Protein AF-A0A7Y0EML6-F1 (afdb_monomer)

Sequence (116 aa):
MATMQMNVRLDAELKQRGDKVLSEKGISPSAAVRSLWEYLDRNRDLPEFMTRSETNRAERKRLIACAAGRATRELLDANIIDNASFGVDYLSNETLQNLMYDERADEYIRHQGAEE

pLDDT: mean 75.67, std 15.33, range [44.53, 97.5]

InterPro domains:
  IPR007337 RelB antitoxin/Antitoxin DinJ [PF04221] (6-59)
  IPR013321 Arc-type ribbon-helix-helix [G3DSA:1.10.1220.10] (1-48)

Mean predicted aligned error: 13.92 Å

Structure (mmCIF, N/CA/C/O backbone):
data_AF-A0A7Y0EML6-F1
#
_entry.id   AF-A0A7Y0EML6-F1
#
loop_
_atom_site.group_PDB
_atom_site.id
_atom_site.type_symbol
_atom_site.label_atom_id
_atom_site.label_alt_id
_atom_site.label_comp_id
_atom_site.label_asym_id
_atom_site.label_entity_id
_atom_site.label_seq_id
_atom_site.pdbx_PDB_ins_code
_atom_site.Cartn_x
_atom_site.Cartn_y
_atom_site.Cartn_z
_atom_site.occupancy
_atom_site.B_iso_or_equiv
_atom_site.auth_seq_id
_atom_site.auth_comp_id
_atom_site.auth_asym_id
_atom_site.auth_atom_id
_atom_site.pdbx_PDB_model_num
ATOM 1 N N . MET A 1 1 ? 6.462 -11.786 24.095 1.00 56.03 1 MET A N 1
ATOM 2 C CA . MET A 1 1 ? 6.636 -11.578 22.640 1.00 56.03 1 MET A CA 1
ATOM 3 C C . MET A 1 1 ? 7.052 -10.138 22.405 1.00 56.03 1 MET A C 1
ATOM 5 O O . MET A 1 1 ? 6.531 -9.270 23.095 1.00 56.03 1 MET A O 1
ATOM 9 N N . ALA A 1 2 ? 7.997 -9.889 21.498 1.00 84.94 2 ALA A N 1
ATOM 10 C CA . ALA A 1 2 ? 8.414 -8.532 21.153 1.00 84.94 2 ALA A CA 1
ATOM 11 C C . ALA A 1 2 ? 7.359 -7.869 20.254 1.00 84.94 2 ALA A C 1
ATOM 13 O O . ALA A 1 2 ? 6.889 -8.480 19.297 1.00 84.94 2 ALA A O 1
ATOM 14 N N . THR A 1 3 ? 6.979 -6.633 20.561 1.00 84.50 3 THR A N 1
ATOM 15 C CA . THR A 1 3 ? 6.090 -5.825 19.719 1.00 84.50 3 THR A CA 1
ATOM 16 C C . THR A 1 3 ? 6.926 -4.977 18.768 1.00 84.50 3 THR A C 1
ATOM 18 O O . THR A 1 3 ? 7.803 -4.244 19.221 1.00 84.50 3 THR A O 1
ATOM 21 N N . MET A 1 4 ? 6.644 -5.046 17.466 1.00 91.31 4 MET A N 1
ATOM 22 C CA . MET A 1 4 ? 7.258 -4.187 16.448 1.00 91.31 4 MET A CA 1
ATOM 23 C C . MET A 1 4 ? 6.218 -3.246 15.836 1.00 91.31 4 MET A C 1
ATOM 25 O O . MET A 1 4 ? 5.044 -3.598 15.711 1.00 91.31 4 MET A O 1
ATOM 29 N N . GLN A 1 5 ? 6.660 -2.050 15.449 1.00 90.19 5 GLN A N 1
ATOM 30 C CA . GLN A 1 5 ? 5.845 -1.065 14.742 1.00 90.19 5 GLN A CA 1
ATOM 31 C C . GLN A 1 5 ? 6.151 -1.113 13.243 1.00 90.19 5 GLN A C 1
ATOM 33 O O . GLN A 1 5 ? 7.311 -1.183 12.846 1.00 90.19 5 GLN A O 1
ATOM 38 N N . MET A 1 6 ? 5.109 -1.023 12.415 1.00 89.06 6 MET A N 1
ATOM 39 C CA . MET A 1 6 ? 5.231 -0.906 10.964 1.00 89.06 6 MET A CA 1
ATOM 40 C C . MET A 1 6 ? 4.685 0.448 10.516 1.00 89.06 6 MET A C 1
ATOM 42 O O . MET A 1 6 ? 3.517 0.754 10.744 1.00 89.06 6 MET A O 1
ATOM 46 N N . ASN A 1 7 ? 5.539 1.250 9.882 1.00 91.12 7 ASN A N 1
ATOM 47 C CA . ASN A 1 7 ? 5.188 2.565 9.357 1.00 91.12 7 ASN A CA 1
ATOM 48 C C . ASN A 1 7 ? 5.214 2.522 7.830 1.00 91.12 7 ASN A C 1
ATOM 50 O O . ASN A 1 7 ? 6.202 2.088 7.243 1.00 91.12 7 ASN A O 1
ATOM 54 N N . VAL A 1 8 ? 4.144 2.995 7.191 1.00 86.75 8 VAL A N 1
ATOM 55 C CA . VAL A 1 8 ? 4.010 3.035 5.729 1.00 86.75 8 VAL A CA 1
ATOM 56 C C . VAL A 1 8 ? 3.552 4.428 5.319 1.00 86.75 8 VAL A C 1
ATOM 58 O O . VAL A 1 8 ? 2.675 5.009 5.957 1.00 86.75 8 VAL A O 1
ATOM 61 N N . ARG A 1 9 ? 4.151 4.973 4.256 1.00 90.56 9 ARG A N 1
ATOM 62 C CA . ARG A 1 9 ? 3.691 6.219 3.633 1.00 90.56 9 ARG A CA 1
ATOM 63 C C . ARG A 1 9 ? 2.568 5.889 2.654 1.00 90.56 9 ARG A C 1
ATOM 65 O O . ARG A 1 9 ? 2.753 5.045 1.784 1.00 90.56 9 ARG A O 1
ATOM 72 N N . LEU A 1 10 ? 1.429 6.552 2.807 1.00 84.69 10 LEU A N 1
ATOM 73 C CA . LEU A 1 10 ? 0.256 6.391 1.955 1.00 84.69 10 LEU A CA 1
ATOM 74 C C . LEU A 1 10 ? -0.231 7.774 1.527 1.00 84.69 10 LEU A C 1
ATOM 76 O O . LEU A 1 10 ? -0.090 8.732 2.288 1.00 84.69 10 LEU A O 1
ATOM 80 N N . ASP A 1 11 ? -0.814 7.859 0.334 1.00 93.44 11 ASP A N 1
ATOM 81 C CA . ASP A 1 11 ? -1.561 9.044 -0.073 1.00 93.44 11 ASP A CA 1
ATOM 82 C C . ASP A 1 11 ? -2.681 9.360 0.939 1.00 93.44 11 ASP A C 1
ATOM 84 O O . ASP A 1 11 ? -3.337 8.457 1.474 1.00 93.44 11 ASP A O 1
ATOM 88 N N . ALA A 1 12 ? -2.873 10.649 1.225 1.00 88.06 12 ALA A N 1
ATOM 89 C CA . ALA A 1 12 ? -3.776 11.102 2.277 1.00 88.06 12 ALA A CA 1
ATOM 90 C C . ALA A 1 12 ? -5.245 10.829 1.925 1.00 88.06 12 ALA A C 1
ATOM 92 O O . ALA A 1 12 ? -6.010 10.374 2.780 1.00 88.06 12 ALA A O 1
ATOM 93 N N . GLU A 1 13 ? -5.637 11.041 0.667 1.00 89.31 13 GLU A N 1
ATOM 94 C CA . GLU A 1 13 ? -7.005 10.766 0.233 1.00 89.31 13 GLU A CA 1
ATOM 95 C C . GLU A 1 13 ? -7.272 9.261 0.173 1.00 89.31 13 GLU A C 1
ATOM 97 O O . GLU A 1 13 ? -8.340 8.792 0.571 1.00 89.31 13 GLU A O 1
ATOM 102 N N . LEU A 1 14 ? -6.288 8.475 -0.272 1.00 89.56 14 LEU A N 1
ATOM 103 C CA . LEU A 1 14 ? -6.361 7.018 -0.252 1.00 89.56 14 LEU A CA 1
ATOM 104 C C . LEU A 1 14 ? -6.547 6.488 1.175 1.00 89.56 14 LEU A C 1
ATOM 106 O O . LEU A 1 14 ? -7.399 5.623 1.394 1.00 89.56 14 LEU A O 1
ATOM 110 N N . LYS A 1 15 ? -5.810 7.038 2.152 1.00 91.31 15 LYS A N 1
ATOM 111 C CA . LYS A 1 15 ? -5.982 6.707 3.574 1.00 91.31 15 LYS A CA 1
ATOM 112 C C . LYS A 1 15 ? -7.397 7.018 4.045 1.00 91.31 15 LYS A C 1
ATOM 114 O O . LYS A 1 15 ? -8.032 6.162 4.653 1.00 91.31 15 LYS A O 1
ATOM 119 N N . GLN A 1 16 ? -7.896 8.211 3.735 1.00 93.88 16 GLN A N 1
ATOM 120 C CA . GLN A 1 16 ? -9.219 8.655 4.164 1.00 93.88 16 GLN A CA 1
ATOM 121 C C . GLN A 1 16 ? -10.337 7.779 3.582 1.00 93.88 16 GLN A C 1
ATOM 123 O O . GLN A 1 16 ? -11.233 7.349 4.311 1.00 93.88 16 GLN A O 1
ATOM 128 N N . ARG A 1 17 ? -10.276 7.473 2.279 1.00 94.44 17 ARG A N 1
ATOM 129 C CA . ARG A 1 17 ? -11.249 6.587 1.622 1.00 94.44 17 ARG A CA 1
ATOM 130 C C . ARG A 1 17 ? -11.211 5.181 2.219 1.00 94.44 17 ARG A C 1
ATOM 132 O O . ARG A 1 17 ? -12.265 4.622 2.511 1.00 94.44 17 ARG A O 1
ATOM 139 N N . GLY A 1 18 ? -10.015 4.633 2.441 1.00 93.56 18 GLY A N 1
ATOM 140 C CA . GLY A 1 18 ? -9.841 3.324 3.072 1.00 93.56 18 GLY A CA 1
ATOM 141 C C . GLY A 1 18 ? -10.388 3.277 4.501 1.00 93.56 18 GLY A C 1
ATOM 142 O O . GLY A 1 18 ? -11.124 2.356 4.847 1.00 93.56 18 GLY A O 1
ATOM 143 N N . ASP A 1 19 ? -10.100 4.297 5.310 1.00 96.00 19 ASP A N 1
ATOM 144 C CA . ASP A 1 19 ? -10.583 4.394 6.692 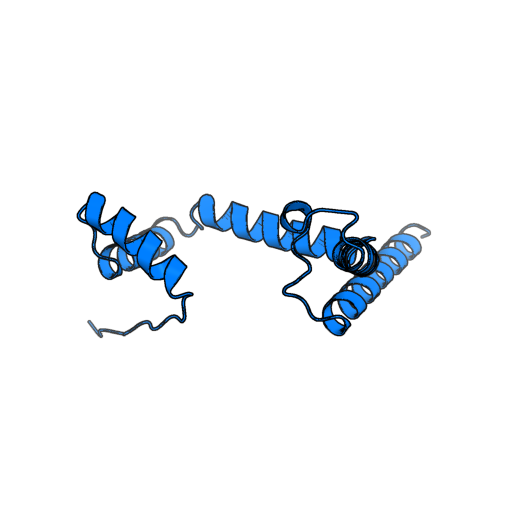1.00 96.00 19 ASP A CA 1
ATOM 145 C C . ASP A 1 19 ? -12.102 4.440 6.778 1.00 96.00 19 ASP A C 1
ATOM 147 O O . ASP A 1 19 ? -12.681 3.802 7.655 1.00 96.00 19 ASP A O 1
ATOM 151 N N . LYS A 1 20 ? -12.753 5.155 5.854 1.00 97.12 20 LYS A N 1
ATOM 152 C CA . LYS A 1 20 ? -14.213 5.199 5.788 1.00 97.12 20 LYS A CA 1
ATOM 153 C C . LYS A 1 20 ? -14.795 3.797 5.597 1.00 97.12 20 LYS A C 1
ATOM 155 O O . LYS A 1 20 ? -15.653 3.387 6.373 1.00 97.12 20 LYS A O 1
ATOM 160 N N .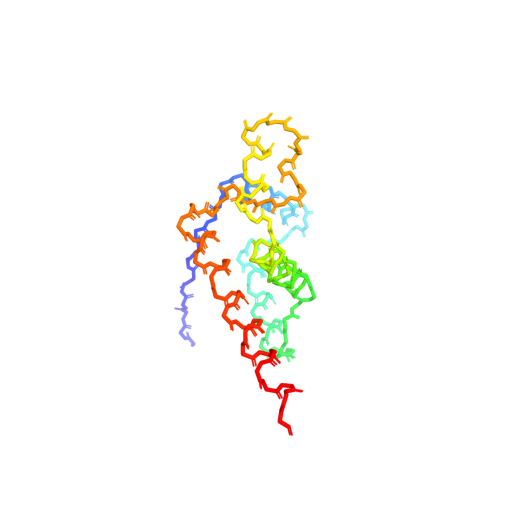 VAL A 1 21 ? -14.277 3.041 4.627 1.00 97.50 21 VAL A N 1
ATOM 161 C CA . VAL A 1 21 ? -14.725 1.665 4.349 1.00 97.50 21 VAL A CA 1
ATOM 162 C C . VAL A 1 21 ? -14.489 0.754 5.553 1.00 97.50 21 VAL A C 1
ATOM 164 O O . VAL A 1 21 ? -15.370 -0.009 5.943 1.00 97.50 21 VAL A O 1
ATOM 167 N N . LEU A 1 22 ? -13.308 0.836 6.167 1.00 96.50 22 LEU A N 1
ATOM 168 C CA . LEU A 1 22 ? -12.973 0.032 7.340 1.00 96.50 22 LEU A CA 1
ATOM 169 C C . LEU A 1 22 ? -13.880 0.360 8.533 1.00 96.50 22 LEU A C 1
ATOM 171 O O . LEU A 1 22 ? -14.396 -0.552 9.182 1.00 96.50 22 LEU A O 1
ATOM 175 N N . SER A 1 23 ? -14.145 1.647 8.767 1.00 95.62 23 SER A N 1
ATOM 176 C CA . SER A 1 23 ? -15.039 2.106 9.829 1.00 95.62 23 SER A CA 1
ATOM 177 C C . SER A 1 23 ? -16.480 1.652 9.609 1.00 95.62 23 SER A C 1
ATOM 179 O O . SER A 1 23 ? -17.124 1.228 10.564 1.00 95.62 23 SER A O 1
ATOM 181 N N . GLU A 1 24 ? -16.986 1.690 8.373 1.00 96.19 24 GLU A N 1
ATOM 182 C CA . GLU A 1 24 ? -18.319 1.173 8.023 1.00 96.19 24 GLU A CA 1
ATOM 183 C C . GLU A 1 24 ? -18.452 -0.333 8.306 1.00 96.19 24 GLU A C 1
ATOM 185 O O . GLU A 1 24 ? -19.548 -0.828 8.566 1.00 96.19 24 GLU A O 1
ATOM 190 N N . LYS A 1 25 ? -17.335 -1.070 8.283 1.00 96.19 25 LYS A N 1
ATOM 191 C CA . LYS A 1 25 ? -17.269 -2.498 8.622 1.00 96.19 25 LYS A CA 1
ATOM 192 C C . LYS A 1 25 ? -16.872 -2.767 10.078 1.00 96.19 25 LYS A C 1
ATOM 194 O O . LYS A 1 25 ? -16.773 -3.929 10.460 1.00 96.19 25 LYS A O 1
ATOM 199 N N . GLY A 1 26 ? -16.650 -1.728 10.888 1.00 96.12 26 GLY A N 1
ATOM 200 C CA . GLY A 1 26 ? -16.242 -1.856 12.290 1.00 96.12 26 GLY A CA 1
ATOM 201 C C . GLY A 1 26 ? -14.821 -2.397 12.490 1.00 96.12 26 GLY A C 1
ATOM 202 O O . GLY A 1 26 ? -14.499 -2.898 13.565 1.00 96.12 26 GLY A O 1
ATOM 203 N N . ILE A 1 27 ? -13.964 -2.320 11.470 1.00 96.75 27 ILE A N 1
ATOM 204 C CA . ILE A 1 27 ? -12.590 -2.829 11.504 1.00 96.75 27 ILE A CA 1
ATOM 205 C C . ILE A 1 27 ? -11.632 -1.643 11.632 1.00 96.75 27 ILE A C 1
ATOM 207 O O . ILE A 1 27 ? -11.751 -0.656 10.915 1.00 96.75 27 ILE A O 1
ATOM 211 N N . SER A 1 28 ? -10.649 -1.725 12.533 1.00 95.12 28 SER A N 1
ATOM 212 C CA . SER A 1 28 ? -9.594 -0.702 12.598 1.00 95.12 28 SER A CA 1
ATOM 213 C C . SER A 1 28 ? -8.521 -0.937 11.522 1.00 95.12 28 SER A C 1
ATOM 215 O O . SER A 1 28 ? -8.235 -2.094 11.198 1.00 95.12 28 SER A O 1
ATOM 217 N N . PRO A 1 29 ? -7.837 0.110 11.026 1.00 93.25 29 PRO A N 1
ATOM 218 C CA . PRO A 1 29 ? -6.730 -0.045 10.075 1.00 93.25 29 PRO A CA 1
ATOM 219 C C . PRO A 1 29 ? -5.646 -1.012 10.560 1.00 93.25 29 PRO A C 1
ATOM 221 O O . PRO A 1 29 ? -5.208 -1.888 9.819 1.00 93.25 29 PRO A O 1
ATOM 224 N N . SER A 1 30 ? -5.267 -0.922 11.836 1.00 93.25 30 SER A N 1
ATOM 225 C CA . SER A 1 30 ? -4.273 -1.819 12.428 1.00 93.25 30 SER A CA 1
ATOM 226 C C . SER A 1 30 ? -4.757 -3.268 12.503 1.00 93.25 30 SER A C 1
ATOM 228 O O . SER A 1 30 ? -3.945 -4.179 12.378 1.00 93.25 30 SER A O 1
ATOM 230 N N . ALA A 1 31 ? -6.055 -3.508 12.717 1.00 94.31 31 ALA A N 1
ATOM 231 C CA . ALA A 1 31 ? -6.615 -4.858 12.677 1.00 94.31 31 ALA A CA 1
ATOM 232 C C . ALA A 1 31 ? -6.592 -5.422 11.252 1.00 94.31 31 ALA A C 1
ATOM 234 O O . ALA A 1 31 ? -6.117 -6.534 11.065 1.00 94.31 31 ALA A O 1
ATOM 235 N N . ALA A 1 32 ? -6.993 -4.630 10.253 1.00 94.56 32 ALA A N 1
ATOM 236 C CA . ALA A 1 32 ? -6.946 -5.042 8.851 1.00 94.56 32 ALA A CA 1
ATOM 237 C C . ALA A 1 32 ? -5.525 -5.438 8.410 1.00 94.56 32 ALA A C 1
ATOM 239 O O . ALA A 1 32 ? -5.328 -6.495 7.814 1.00 94.56 32 ALA A O 1
ATOM 240 N N . VAL A 1 33 ? -4.520 -4.629 8.765 1.00 93.69 33 VAL A N 1
ATOM 241 C CA . VAL A 1 33 ? -3.109 -4.920 8.466 1.00 93.69 33 VAL A CA 1
ATOM 242 C C . VAL A 1 33 ? -2.620 -6.183 9.184 1.00 93.69 33 VAL A C 1
ATOM 244 O O . VAL A 1 33 ? -1.917 -6.991 8.583 1.00 93.69 33 VAL A O 1
ATOM 247 N N . ARG A 1 34 ? -3.004 -6.400 10.450 1.00 94.19 34 ARG A N 1
ATOM 248 C CA . ARG A 1 34 ? -2.651 -7.638 11.168 1.00 94.19 34 ARG A CA 1
ATOM 249 C C . ARG A 1 34 ? -3.290 -8.867 10.531 1.00 94.19 34 ARG A C 1
ATOM 251 O O . ARG A 1 34 ? -2.583 -9.838 10.293 1.00 94.19 34 ARG A O 1
ATOM 258 N N . SER A 1 35 ? -4.577 -8.805 10.190 1.00 94.88 35 SER A N 1
ATOM 259 C CA . SER A 1 35 ? -5.278 -9.904 9.517 1.00 94.88 35 SER A CA 1
ATOM 260 C C . SER A 1 35 ? -4.650 -10.247 8.169 1.00 94.88 35 SER A C 1
ATOM 262 O O . SER A 1 35 ? -4.591 -11.415 7.795 1.00 94.88 35 SER A O 1
ATOM 264 N N . LEU A 1 36 ? -4.129 -9.248 7.454 1.00 93.94 36 LEU A N 1
ATOM 265 C CA . LEU A 1 36 ? -3.369 -9.482 6.234 1.00 93.94 36 LEU A CA 1
ATOM 266 C C . LEU A 1 36 ? -2.072 -10.258 6.517 1.00 93.94 36 LEU A C 1
ATOM 268 O O . LEU A 1 36 ? -1.779 -11.213 5.809 1.00 93.94 36 L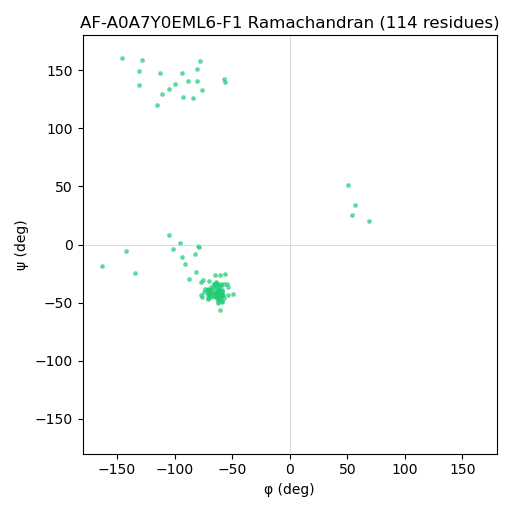EU A O 1
ATOM 272 N N . TRP A 1 37 ? -1.303 -9.906 7.552 1.00 94.31 37 TRP A N 1
ATOM 273 C CA . TRP A 1 37 ? -0.063 -10.634 7.876 1.00 94.31 37 TRP A CA 1
ATOM 274 C C . TRP A 1 37 ? -0.345 -12.048 8.391 1.00 94.31 37 TRP A C 1
ATOM 276 O O . TRP A 1 37 ? 0.370 -12.981 8.035 1.00 94.31 37 TRP A O 1
ATOM 286 N N . GLU A 1 38 ? -1.420 -12.230 9.158 1.00 95.06 38 GLU A N 1
ATOM 287 C CA . GLU A 1 38 ? -1.906 -13.552 9.565 1.00 95.06 38 GLU A CA 1
ATOM 288 C C . GLU A 1 38 ? -2.319 -14.403 8.359 1.00 95.06 38 GLU A C 1
ATOM 290 O O . GLU A 1 38 ? -2.043 -15.603 8.325 1.00 95.06 38 GLU A O 1
ATOM 295 N N . TYR A 1 39 ? -2.952 -13.792 7.352 1.00 95.62 39 TYR A N 1
ATOM 296 C CA . TYR A 1 39 ? -3.280 -14.470 6.102 1.00 95.62 39 TYR A CA 1
ATOM 297 C C . TYR A 1 39 ? -2.014 -14.935 5.379 1.00 95.62 39 TYR A C 1
ATOM 299 O O . TYR A 1 39 ? -1.945 -16.098 4.983 1.00 95.62 39 TYR A O 1
ATOM 307 N N . LEU A 1 40 ? -1.014 -14.060 5.230 1.00 95.12 40 LEU A N 1
ATOM 308 C CA . LEU A 1 40 ? 0.239 -14.394 4.547 1.00 95.12 40 LEU A CA 1
ATOM 309 C C . LEU A 1 40 ? 0.994 -15.522 5.260 1.00 95.12 40 LEU A C 1
ATOM 311 O O . LEU A 1 40 ? 1.465 -16.454 4.612 1.00 95.12 40 LEU A O 1
ATOM 315 N N . ASP A 1 41 ? 1.087 -15.473 6.591 1.00 95.06 41 ASP A N 1
ATOM 316 C CA . ASP A 1 41 ? 1.776 -16.513 7.360 1.00 95.06 41 ASP A CA 1
ATOM 317 C C . ASP A 1 41 ? 1.055 -17.866 7.275 1.00 95.06 41 ASP A C 1
ATOM 319 O O . ASP A 1 41 ? 1.696 -18.903 7.083 1.00 95.06 41 ASP A O 1
ATOM 323 N N . ARG A 1 42 ? -0.283 -17.856 7.353 1.00 96.06 42 ARG A N 1
ATOM 324 C CA . ARG A 1 42 ? -1.097 -19.076 7.308 1.00 96.06 42 ARG A CA 1
ATOM 325 C C . ARG A 1 42 ? -1.118 -19.720 5.926 1.00 96.06 42 ARG A C 1
ATOM 327 O O . ARG A 1 42 ? -0.985 -20.935 5.831 1.00 96.06 42 ARG A O 1
ATOM 334 N N . ASN A 1 43 ? -1.341 -18.929 4.879 1.00 94.12 43 ASN A N 1
ATOM 335 C CA . ASN A 1 43 ? -1.573 -19.447 3.529 1.00 94.12 43 ASN A CA 1
ATOM 336 C C . ASN A 1 43 ? -0.283 -19.576 2.715 1.00 94.12 43 ASN A C 1
ATOM 338 O O . ASN A 1 43 ? -0.285 -20.282 1.714 1.00 94.12 43 ASN A O 1
ATOM 342 N N . ARG A 1 44 ? 0.811 -18.922 3.140 1.00 92.69 44 ARG A N 1
ATOM 343 C CA . ARG A 1 44 ? 2.090 -18.862 2.406 1.00 92.69 44 ARG A CA 1
ATOM 344 C C . ARG A 1 44 ? 1.935 -18.362 0.964 1.00 92.69 44 ARG A C 1
ATOM 346 O O . ARG A 1 44 ? 2.771 -18.665 0.120 1.00 92.69 44 ARG A O 1
ATOM 353 N N . ASP A 1 45 ? 0.891 -17.579 0.712 1.00 90.19 45 ASP A N 1
ATOM 354 C CA . ASP A 1 45 ? 0.543 -17.052 -0.602 1.00 90.19 45 ASP A CA 1
ATOM 355 C C . ASP A 1 45 ? -0.070 -15.651 -0.477 1.00 90.19 45 ASP A C 1
ATOM 357 O O . ASP A 1 45 ? -0.526 -15.243 0.599 1.00 90.19 45 ASP A O 1
ATOM 361 N N . LEU A 1 46 ? -0.058 -14.906 -1.578 1.00 88.44 46 LEU A N 1
ATOM 362 C CA . LEU A 1 46 ? -0.622 -13.569 -1.666 1.00 88.44 46 LEU A CA 1
ATOM 363 C C . LEU A 1 46 ? -2.144 -13.635 -1.865 1.00 88.44 46 LEU A C 1
ATOM 365 O O . LEU A 1 46 ? -2.633 -14.436 -2.660 1.00 88.44 46 LEU A O 1
ATOM 369 N N . PRO A 1 47 ? -2.918 -12.748 -1.216 1.00 89.88 47 PRO A N 1
ATOM 370 C CA . PRO A 1 47 ? -4.316 -12.567 -1.569 1.00 89.88 47 PRO A CA 1
ATOM 371 C C . PRO A 1 47 ? -4.467 -12.198 -3.049 1.00 89.88 47 PRO A C 1
ATOM 373 O O . PRO A 1 47 ? -3.717 -11.371 -3.568 1.00 89.88 47 PRO A O 1
ATOM 376 N N . GLU A 1 48 ? -5.506 -12.715 -3.700 1.00 82.50 48 GLU A N 1
ATOM 377 C CA . GLU A 1 48 ? -5.740 -12.541 -5.143 1.00 82.50 48 GLU A CA 1
ATOM 378 C C . GLU A 1 48 ? -5.732 -11.068 -5.601 1.00 82.50 48 GLU A C 1
ATOM 380 O O . GLU A 1 48 ? -5.207 -10.730 -6.667 1.00 82.50 48 GLU A O 1
ATOM 385 N N . PHE A 1 49 ? -6.258 -10.157 -4.772 1.00 80.50 49 PHE A N 1
ATOM 386 C CA . PHE A 1 49 ? -6.279 -8.724 -5.081 1.00 80.50 49 PHE A CA 1
ATOM 387 C C . PHE A 1 49 ? -4.873 -8.103 -5.171 1.00 80.50 49 PHE A C 1
ATOM 389 O O . PHE A 1 49 ? -4.694 -7.112 -5.879 1.00 80.50 49 PHE A O 1
ATOM 396 N N . MET A 1 50 ? -3.876 -8.678 -4.487 1.00 80.50 50 MET A N 1
ATOM 397 C CA . MET A 1 50 ? -2.478 -8.253 -4.586 1.00 80.50 50 MET A CA 1
ATOM 398 C C . MET A 1 50 ? -1.842 -8.776 -5.870 1.00 80.50 50 MET A C 1
ATOM 400 O O . MET A 1 50 ? -1.201 -8.008 -6.588 1.00 80.50 50 MET A O 1
ATOM 404 N N . THR A 1 51 ? -2.099 -10.037 -6.218 1.00 72.12 51 THR A N 1
ATOM 405 C CA . THR A 1 51 ? -1.576 -10.672 -7.434 1.00 72.12 51 THR A CA 1
ATOM 406 C C . THR A 1 51 ? -2.037 -9.931 -8.683 1.00 72.12 51 THR A C 1
ATOM 408 O O . THR A 1 51 ? -1.225 -9.592 -9.537 1.00 72.12 51 THR A O 1
ATOM 411 N N . ARG A 1 52 ? -3.321 -9.555 -8.759 1.00 59.53 52 ARG A N 1
ATOM 412 C CA . ARG A 1 52 ? -3.859 -8.813 -9.909 1.00 59.53 52 ARG A CA 1
ATOM 413 C C . ARG A 1 52 ? -3.234 -7.426 -10.062 1.00 59.53 52 ARG A C 1
ATOM 415 O O . ARG A 1 52 ? -3.078 -6.958 -11.185 1.00 59.53 52 ARG A O 1
ATOM 422 N N . SER A 1 53 ? -2.865 -6.774 -8.959 1.00 60.12 53 SER A N 1
ATOM 423 C CA . SER A 1 53 ? -2.206 -5.464 -8.992 1.00 60.12 53 SER A CA 1
ATOM 424 C C . SER A 1 53 ? -0.762 -5.553 -9.489 1.00 60.12 53 SER A C 1
ATOM 426 O O . SER A 1 53 ? -0.352 -4.727 -10.301 1.00 60.12 53 SER A O 1
ATOM 428 N N . GLU A 1 54 ? -0.027 -6.591 -9.086 1.00 57.25 54 GLU A N 1
ATOM 429 C CA . GLU A 1 54 ? 1.350 -6.828 -9.521 1.00 57.25 54 GLU A CA 1
ATOM 430 C C . GLU A 1 54 ? 1.403 -7.341 -10.960 1.00 57.25 54 GLU A C 1
ATOM 432 O O . GLU A 1 54 ? 2.210 -6.843 -11.738 1.00 57.25 54 GLU A O 1
ATOM 437 N N . THR A 1 55 ? 0.501 -8.242 -11.365 1.00 55.09 55 THR A N 1
ATOM 438 C CA . THR A 1 55 ? 0.375 -8.667 -12.767 1.00 55.09 55 THR A CA 1
ATOM 439 C C . THR A 1 55 ? 0.009 -7.485 -13.652 1.00 55.09 55 THR A C 1
ATOM 441 O O . THR A 1 55 ? 0.691 -7.251 -14.636 1.00 55.09 55 THR A O 1
ATOM 444 N N . ASN A 1 56 ? -0.979 -6.668 -13.274 1.00 59.72 56 ASN A N 1
ATOM 445 C CA . ASN A 1 56 ? -1.353 -5.489 -14.054 1.00 59.72 56 ASN A CA 1
ATOM 446 C C . ASN A 1 56 ? -0.225 -4.443 -14.064 1.00 59.72 56 ASN A C 1
ATOM 448 O O . ASN A 1 56 ? 0.008 -3.805 -15.078 1.00 59.72 56 ASN A O 1
ATOM 452 N N . ARG A 1 57 ? 0.551 -4.299 -12.982 1.00 57.09 57 ARG A N 1
ATOM 453 C CA . ARG A 1 57 ? 1.727 -3.416 -12.951 1.00 57.09 57 ARG A CA 1
ATOM 454 C C . ARG A 1 57 ? 2.878 -3.939 -13.807 1.00 57.09 57 ARG A C 1
ATOM 456 O O . ARG A 1 57 ? 3.514 -3.145 -14.490 1.00 57.09 57 ARG A O 1
ATOM 463 N N . ALA A 1 58 ? 3.171 -5.233 -13.762 1.00 60.47 58 ALA A N 1
ATOM 464 C CA . ALA A 1 58 ? 4.214 -5.873 -14.557 1.00 60.47 58 ALA A CA 1
ATOM 465 C C . ALA A 1 58 ? 3.835 -5.916 -16.043 1.00 60.47 58 ALA A C 1
ATOM 467 O O . ALA A 1 58 ? 4.671 -5.638 -16.894 1.00 60.47 58 ALA A O 1
ATOM 468 N N . GLU A 1 59 ? 2.568 -6.178 -16.349 1.00 58.12 59 GLU A N 1
ATOM 469 C CA . GLU A 1 59 ? 1.998 -6.149 -17.693 1.00 58.12 59 GLU A CA 1
ATOM 470 C C . GLU A 1 59 ? 1.917 -4.719 -18.232 1.00 58.12 59 GLU A C 1
ATOM 472 O O . GLU A 1 59 ? 2.332 -4.488 -19.359 1.00 58.12 59 GLU A O 1
ATOM 477 N N . ARG A 1 60 ? 1.530 -3.724 -17.419 1.00 58.00 60 ARG A N 1
ATOM 478 C CA . ARG A 1 60 ? 1.655 -2.298 -17.779 1.00 58.00 60 ARG A CA 1
ATOM 479 C C . ARG A 1 60 ? 3.104 -1.912 -18.031 1.00 58.00 60 ARG A C 1
ATOM 481 O O . ARG A 1 60 ? 3.386 -1.282 -19.038 1.00 58.00 60 ARG A O 1
ATOM 488 N N . LYS A 1 61 ? 4.035 -2.301 -17.152 1.00 59.03 61 LYS A N 1
ATOM 489 C CA . LYS A 1 61 ? 5.473 -2.061 -17.352 1.00 59.03 61 LYS A CA 1
ATOM 490 C C . LYS A 1 61 ? 5.974 -2.705 -18.643 1.00 59.03 61 LYS A C 1
ATOM 492 O O . LYS A 1 61 ? 6.723 -2.049 -19.354 1.00 59.03 61 LYS A O 1
ATOM 497 N N . ARG A 1 62 ? 5.524 -3.924 -18.964 1.00 58.91 62 ARG A N 1
ATOM 498 C CA . ARG A 1 62 ? 5.774 -4.569 -20.259 1.00 58.91 62 ARG A CA 1
ATOM 499 C C . ARG A 1 62 ? 5.191 -3.752 -21.400 1.00 58.91 62 ARG A C 1
ATOM 501 O O . ARG A 1 62 ? 5.951 -3.314 -22.232 1.00 58.91 62 ARG A O 1
ATOM 508 N N . LEU A 1 63 ? 3.898 -3.431 -21.412 1.00 59.72 63 LEU A N 1
ATOM 509 C CA . LEU A 1 63 ? 3.273 -2.634 -22.482 1.00 59.72 63 LEU A CA 1
ATOM 510 C C . LEU A 1 63 ? 3.981 -1.287 -22.727 1.00 59.72 63 LEU A C 1
ATOM 512 O O . LEU A 1 63 ? 4.070 -0.814 -23.860 1.00 59.72 63 LEU A O 1
ATOM 516 N N . ILE A 1 64 ? 4.508 -0.681 -21.665 1.00 60.22 64 ILE A N 1
ATOM 517 C CA . ILE A 1 64 ? 5.311 0.541 -21.714 1.00 60.22 64 ILE A CA 1
ATOM 518 C C . ILE A 1 64 ? 6.697 0.281 -22.332 1.00 60.22 64 ILE A C 1
ATOM 520 O O . IL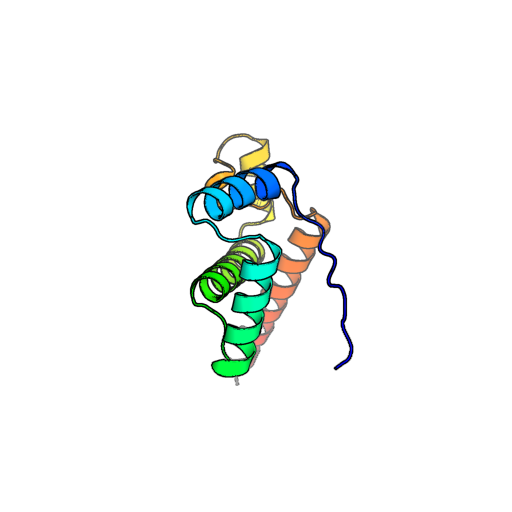E A 1 64 ? 7.153 1.095 -23.138 1.00 60.22 64 ILE A O 1
ATOM 524 N N . ALA A 1 65 ? 7.336 -0.835 -21.982 1.00 59.84 65 ALA A N 1
ATOM 525 C CA . ALA A 1 65 ? 8.638 -1.267 -22.486 1.00 59.84 65 ALA A CA 1
ATOM 526 C C . ALA A 1 65 ? 8.585 -1.782 -23.946 1.00 59.84 65 ALA A C 1
ATOM 528 O O . ALA A 1 65 ? 9.456 -1.418 -24.736 1.00 59.84 65 ALA A O 1
ATOM 529 N N . CYS A 1 66 ? 7.522 -2.505 -24.340 1.00 55.44 66 CYS A N 1
ATOM 530 C CA . CYS A 1 66 ? 7.470 -3.280 -25.587 1.00 55.44 66 CYS A CA 1
ATOM 531 C C . CYS A 1 66 ? 7.484 -2.416 -26.838 1.00 55.44 66 CYS A C 1
ATOM 533 O O . CYS A 1 66 ? 8.053 -2.806 -27.852 1.00 55.44 66 CYS A O 1
ATOM 535 N N . ALA A 1 67 ? 6.799 -1.271 -26.830 1.00 53.84 67 ALA A N 1
ATOM 536 C CA . ALA A 1 67 ? 6.579 -0.578 -28.100 1.00 53.84 67 ALA A CA 1
ATOM 537 C C . ALA A 1 67 ? 6.154 0.888 -28.024 1.00 53.84 67 ALA A C 1
ATOM 539 O O . ALA A 1 67 ? 6.253 1.578 -29.036 1.00 53.84 67 ALA A O 1
ATOM 540 N N . ALA A 1 68 ? 5.650 1.391 -26.895 1.00 57.47 68 ALA A N 1
ATOM 541 C CA . ALA A 1 68 ? 4.885 2.635 -26.947 1.00 57.47 68 ALA A CA 1
ATOM 542 C C . ALA A 1 68 ? 5.088 3.594 -25.776 1.00 57.47 68 ALA A C 1
ATOM 544 O O . ALA A 1 68 ? 4.612 4.708 -25.885 1.00 57.47 68 ALA A O 1
ATOM 545 N N . GLY A 1 69 ? 5.822 3.275 -24.704 1.00 63.38 69 GLY A N 1
ATOM 546 C CA . GLY A 1 69 ? 5.890 4.140 -23.512 1.00 63.38 69 GLY A CA 1
ATOM 547 C C . GLY A 1 69 ? 6.184 5.622 -23.796 1.00 63.38 69 GLY A C 1
ATOM 548 O O . GLY A 1 69 ? 5.514 6.501 -23.253 1.00 63.38 69 GLY A O 1
ATOM 549 N N . ARG A 1 70 ? 7.127 5.904 -24.709 1.00 65.00 70 ARG A N 1
ATOM 550 C CA . ARG A 1 70 ? 7.428 7.277 -25.146 1.00 65.00 70 ARG A CA 1
ATOM 551 C C . ARG A 1 70 ? 6.376 7.841 -26.111 1.00 65.00 70 ARG A C 1
ATOM 553 O O . ARG A 1 70 ? 5.927 8.957 -25.909 1.00 65.00 70 ARG A O 1
ATOM 560 N N . ALA A 1 71 ? 5.946 7.076 -27.115 1.00 68.44 71 ALA A N 1
ATOM 561 C CA . ALA A 1 71 ? 4.909 7.510 -28.059 1.00 68.44 71 ALA A CA 1
ATOM 562 C C . ALA A 1 71 ? 3.563 7.783 -27.358 1.00 68.44 71 ALA A C 1
ATOM 564 O O . ALA A 1 71 ? 2.905 8.775 -27.634 1.00 68.44 71 ALA A O 1
ATOM 565 N N . THR A 1 72 ? 3.189 6.953 -26.390 1.00 67.19 72 THR A N 1
ATOM 566 C CA . THR A 1 72 ? 2.029 7.110 -25.513 1.00 67.19 72 THR A CA 1
ATOM 567 C C . THR A 1 72 ? 2.141 8.368 -24.658 1.00 67.19 72 THR A C 1
ATOM 569 O O . THR A 1 72 ? 1.143 9.062 -24.508 1.00 67.19 72 THR A O 1
ATOM 572 N N . ARG A 1 73 ? 3.332 8.714 -24.137 1.00 70.25 73 ARG A N 1
ATOM 573 C CA . ARG A 1 73 ? 3.535 10.007 -23.459 1.00 70.25 73 ARG A CA 1
ATOM 574 C C . ARG A 1 73 ? 3.298 11.176 -24.417 1.00 70.25 73 ARG A C 1
ATOM 576 O O . ARG A 1 73 ? 2.508 12.047 -24.091 1.00 70.25 73 ARG A O 1
ATOM 583 N N . GLU A 1 74 ? 3.908 11.164 -25.601 1.00 72.00 74 GLU A N 1
ATOM 584 C CA . GLU A 1 74 ? 3.732 12.238 -26.594 1.00 72.00 74 GLU A CA 1
ATOM 585 C C . GLU A 1 74 ? 2.255 12.411 -26.997 1.00 72.00 74 GLU A C 1
ATOM 587 O O . GLU A 1 74 ? 1.761 13.527 -27.131 1.00 72.00 74 GLU A O 1
ATOM 592 N N . LEU A 1 75 ? 1.512 11.308 -27.139 1.00 72.38 75 LEU A N 1
ATOM 593 C CA . LEU A 1 75 ? 0.077 11.335 -27.437 1.00 72.38 75 LEU A CA 1
ATOM 594 C C . LEU A 1 75 ? -0.776 11.842 -26.259 1.00 72.38 75 LEU A C 1
ATOM 596 O O . LEU A 1 75 ? -1.817 12.454 -26.498 1.00 72.38 75 LEU A O 1
ATOM 600 N N . LEU A 1 76 ? -0.360 11.599 -25.010 1.00 72.25 76 LEU A N 1
ATOM 601 C CA . LEU A 1 76 ? -0.999 12.161 -23.813 1.00 72.25 76 LEU A CA 1
ATOM 602 C C . LEU A 1 76 ? -0.739 13.663 -23.693 1.00 72.25 76 LEU A C 1
ATOM 604 O O . LEU A 1 76 ? -1.680 14.420 -23.476 1.00 72.25 76 LEU A O 1
ATOM 608 N N . ASP A 1 77 ? 0.508 14.096 -23.893 1.00 75.31 77 ASP A N 1
ATOM 609 C CA . ASP A 1 77 ? 0.897 15.510 -23.855 1.00 75.31 77 ASP A CA 1
ATOM 610 C C . ASP A 1 77 ? 0.202 16.306 -24.976 1.00 75.31 77 ASP A C 1
ATOM 612 O O . ASP A 1 77 ? -0.189 17.458 -24.785 1.00 75.31 77 ASP A O 1
ATOM 616 N N . ALA A 1 78 ? -0.033 15.669 -26.129 1.00 81.19 78 ALA A N 1
ATOM 617 C CA . ALA A 1 78 ? -0.842 16.204 -27.225 1.00 81.19 78 ALA A CA 1
ATOM 618 C C . ALA A 1 78 ? -2.365 16.065 -27.012 1.00 81.19 78 ALA A C 1
ATOM 620 O O . ALA A 1 78 ? -3.143 16.495 -27.865 1.00 81.19 78 ALA A O 1
ATOM 621 N N . ASN A 1 79 ? -2.802 15.468 -25.898 1.00 75.44 79 ASN A N 1
ATOM 622 C CA . ASN A 1 79 ? -4.202 15.244 -25.530 1.00 75.44 79 ASN A CA 1
ATOM 623 C C . ASN A 1 79 ? -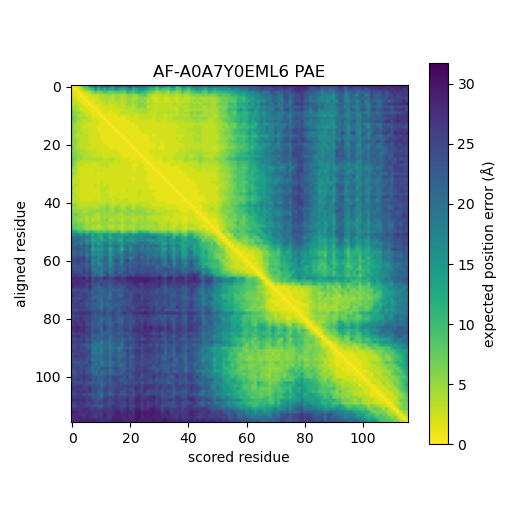5.012 14.453 -26.585 1.00 75.44 79 ASN A C 1
ATOM 625 O O . ASN A 1 79 ? -6.201 14.697 -26.794 1.00 75.44 79 ASN A O 1
ATOM 629 N N . ILE A 1 80 ? -4.351 13.516 -27.274 1.00 76.81 80 ILE A N 1
ATOM 630 C CA . ILE A 1 80 ? -4.928 12.641 -28.311 1.00 76.81 80 ILE A CA 1
ATOM 631 C C . ILE A 1 80 ? -5.538 11.375 -27.688 1.00 76.81 80 ILE A C 1
ATOM 633 O O . ILE A 1 80 ? -6.502 10.824 -28.220 1.00 76.81 80 ILE A O 1
ATOM 637 N N . ILE A 1 81 ? -4.992 10.914 -26.559 1.00 65.31 81 ILE A N 1
ATOM 638 C CA . ILE A 1 81 ? -5.457 9.736 -25.810 1.00 65.31 81 ILE A CA 1
ATOM 639 C C . ILE A 1 81 ? -5.676 10.087 -24.331 1.00 65.31 81 ILE A C 1
ATOM 641 O O . ILE A 1 81 ? -5.118 11.062 -23.840 1.00 65.31 81 ILE A O 1
ATOM 645 N N . ASP A 1 82 ? -6.484 9.296 -23.618 1.00 62.56 82 ASP A N 1
ATOM 646 C CA . ASP A 1 82 ? -6.767 9.496 -22.187 1.00 62.56 82 ASP A CA 1
ATOM 647 C C . ASP A 1 82 ? -5.748 8.769 -21.283 1.00 62.56 82 ASP A C 1
ATOM 649 O O . ASP A 1 82 ? -5.348 7.628 -21.547 1.00 62.56 82 ASP A O 1
ATOM 653 N N . ASN A 1 83 ? -5.363 9.419 -20.179 1.00 55.62 83 ASN A N 1
ATOM 654 C CA . ASN A 1 83 ? -4.341 8.970 -19.224 1.00 55.62 83 ASN A CA 1
ATOM 655 C C . ASN A 1 83 ? -4.715 7.636 -18.554 1.00 55.62 83 ASN A C 1
ATOM 657 O O . ASN A 1 83 ? -3.865 6.760 -18.354 1.00 55.62 83 ASN A 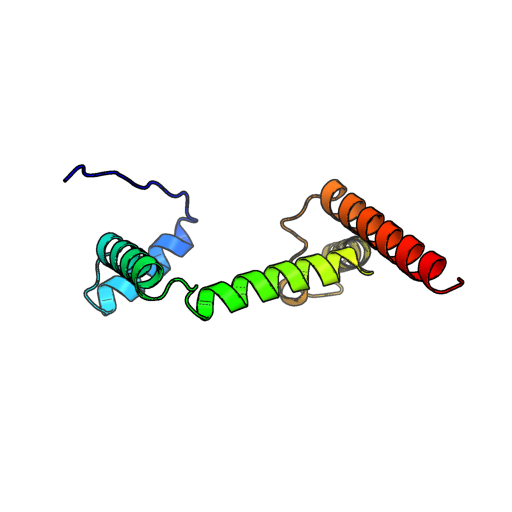O 1
ATOM 661 N N . ALA A 1 84 ? -6.010 7.418 -18.309 1.00 54.62 84 ALA A N 1
ATOM 662 C CA . ALA A 1 84 ? -6.519 6.223 -17.637 1.00 54.62 84 ALA A CA 1
ATOM 663 C C . ALA A 1 84 ? -6.121 4.895 -18.319 1.00 54.62 84 ALA A C 1
ATOM 665 O O . ALA A 1 84 ? -6.041 3.858 -17.652 1.00 54.62 84 ALA A O 1
ATOM 666 N N . SER A 1 85 ? -5.840 4.917 -19.628 1.00 51.69 85 SER A N 1
ATOM 667 C CA . SER A 1 85 ? -5.569 3.705 -20.409 1.00 51.69 85 SER A CA 1
ATOM 668 C C . SER A 1 85 ? -4.138 3.176 -20.280 1.00 51.69 85 SER A C 1
ATOM 670 O O . SER A 1 85 ? -3.933 1.978 -20.461 1.00 51.69 85 SER A O 1
ATOM 672 N N . PHE A 1 86 ? -3.151 4.013 -19.930 1.00 55.34 86 PHE A N 1
ATOM 673 C CA . PHE A 1 86 ? -1.739 3.607 -20.006 1.00 55.34 86 PHE A CA 1
ATOM 674 C C . PHE A 1 86 ? -0.879 3.967 -18.791 1.00 55.34 86 PHE A C 1
ATOM 676 O O . PHE A 1 86 ? 0.087 3.249 -18.541 1.00 55.34 86 PHE A O 1
ATOM 683 N N . GLY A 1 87 ? -1.231 4.993 -18.001 1.00 56.34 87 GLY A N 1
ATOM 684 C CA . GLY A 1 87 ? -0.540 5.320 -16.744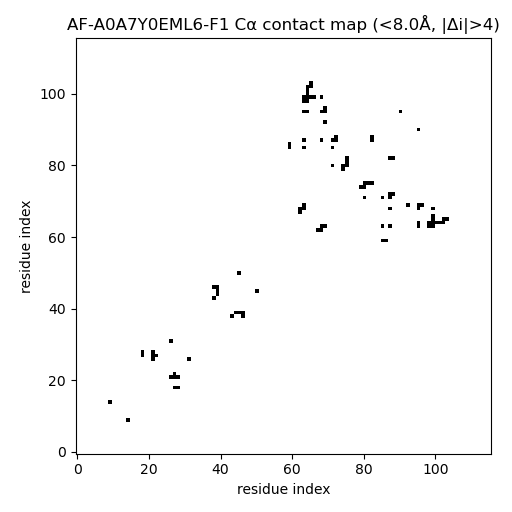 1.00 56.34 87 GLY A CA 1
ATOM 685 C C . GLY A 1 87 ? 0.985 5.416 -16.884 1.00 56.34 87 GLY A C 1
ATOM 686 O O . GLY A 1 87 ? 1.717 4.726 -16.184 1.00 56.34 87 GLY A O 1
ATOM 687 N N . VAL A 1 88 ? 1.479 6.197 -17.846 1.00 59.69 88 VAL A N 1
ATOM 688 C CA . VAL A 1 88 ? 2.927 6.448 -18.034 1.00 59.69 88 VAL A CA 1
ATOM 689 C C . VAL A 1 88 ? 3.400 7.713 -17.321 1.00 59.69 88 VAL A C 1
ATOM 691 O O . VAL A 1 88 ? 4.599 7.956 -17.209 1.00 59.69 88 VAL A O 1
ATOM 694 N N . ASP A 1 89 ? 2.460 8.515 -16.834 1.00 59.31 89 ASP A N 1
ATOM 695 C CA . ASP A 1 89 ? 2.636 9.809 -16.181 1.00 59.31 89 ASP A CA 1
ATOM 696 C C . ASP A 1 89 ? 3.546 9.759 -14.944 1.00 59.31 89 ASP A C 1
ATOM 698 O O . ASP A 1 89 ? 4.339 10.675 -14.735 1.00 59.31 89 ASP A O 1
ATOM 702 N N . TYR A 1 90 ? 3.527 8.665 -14.181 1.00 61.16 90 TYR A N 1
ATOM 703 C CA . TYR A 1 90 ? 4.367 8.506 -12.986 1.00 61.16 90 TYR A CA 1
ATOM 704 C C . TYR A 1 90 ? 5.815 8.054 -13.254 1.00 61.16 90 TYR A C 1
ATOM 706 O O . TYR A 1 90 ? 6.622 8.011 -12.322 1.00 61.16 90 TYR A O 1
ATOM 714 N N . LEU A 1 91 ? 6.169 7.673 -14.485 1.00 67.19 91 LEU A N 1
ATOM 715 C CA . LEU A 1 91 ? 7.538 7.275 -14.843 1.00 67.19 91 LEU A CA 1
ATOM 716 C C . LEU A 1 91 ? 8.311 8.473 -15.390 1.00 67.19 91 LEU A C 1
ATOM 718 O O . LEU A 1 91 ? 7.728 9.333 -16.042 1.00 67.19 91 LEU A O 1
ATOM 722 N N . SER A 1 92 ? 9.626 8.545 -15.169 1.00 68.62 92 SER A N 1
ATOM 723 C CA . SER A 1 92 ? 10.465 9.562 -15.818 1.00 68.62 92 SER A CA 1
ATOM 724 C C . SER A 1 92 ? 10.760 9.177 -17.273 1.00 68.62 92 SER A C 1
ATOM 726 O O . SER A 1 92 ? 10.694 8.003 -17.641 1.00 68.62 92 SER A O 1
ATOM 728 N N . ASN A 1 93 ? 11.104 10.158 -18.115 1.00 68.81 93 ASN A N 1
ATOM 729 C CA . ASN A 1 93 ? 11.482 9.891 -19.511 1.00 68.81 93 ASN A CA 1
ATOM 730 C C . ASN A 1 93 ? 12.701 8.968 -19.617 1.00 68.81 93 ASN A C 1
ATOM 732 O O . ASN A 1 93 ? 12.739 8.107 -20.491 1.00 68.81 93 ASN A O 1
ATOM 736 N N . GLU A 1 94 ? 13.652 9.101 -18.696 1.00 74.12 94 GLU A N 1
ATOM 737 C CA . GLU A 1 94 ? 14.818 8.223 -18.607 1.00 74.12 94 GLU A CA 1
ATOM 738 C C . GLU A 1 94 ? 14.412 6.777 -18.291 1.00 74.12 94 GLU A C 1
ATOM 740 O O . GLU A 1 94 ? 14.861 5.848 -18.955 1.00 74.12 94 GLU A O 1
ATOM 745 N N . THR A 1 95 ? 13.495 6.568 -17.338 1.00 70.00 95 THR A N 1
ATOM 746 C CA . THR A 1 95 ? 13.001 5.222 -17.012 1.00 70.00 95 THR A CA 1
ATOM 747 C C . THR A 1 95 ? 12.255 4.589 -18.186 1.00 70.00 95 THR A C 1
ATOM 749 O O . THR A 1 95 ? 12.462 3.413 -18.470 1.00 70.00 95 THR A O 1
ATOM 752 N N . LEU A 1 96 ? 11.424 5.361 -18.896 1.00 69.31 96 LEU A N 1
ATOM 753 C CA . LEU A 1 96 ? 10.743 4.893 -20.110 1.00 69.31 96 LEU A CA 1
ATOM 754 C C . LEU A 1 96 ? 11.742 4.492 -21.202 1.00 69.31 96 LEU A C 1
ATOM 756 O O . LEU A 1 96 ? 11.557 3.484 -21.879 1.00 69.31 96 LEU A O 1
ATOM 760 N N . GLN A 1 97 ? 12.804 5.280 -21.366 1.00 69.25 97 GLN A N 1
ATOM 761 C CA . GLN A 1 97 ? 13.835 5.036 -22.364 1.00 69.25 97 GLN A CA 1
ATOM 762 C C . GLN A 1 97 ? 14.673 3.794 -22.035 1.00 69.25 97 GLN A C 1
ATOM 764 O O . GLN A 1 97 ? 14.905 2.983 -22.927 1.00 69.25 97 GLN A O 1
ATOM 769 N N . ASN A 1 98 ? 15.075 3.611 -20.776 1.00 73.00 98 ASN A N 1
ATOM 770 C CA . ASN A 1 98 ? 15.837 2.437 -20.343 1.00 73.00 98 ASN A CA 1
ATOM 771 C C . ASN A 1 98 ? 15.023 1.146 -20.501 1.00 73.00 98 ASN A C 1
ATOM 773 O O . ASN A 1 98 ? 15.524 0.186 -21.070 1.00 73.00 98 ASN A O 1
ATOM 777 N N . LEU A 1 99 ? 13.742 1.160 -20.116 1.00 69.69 99 LEU A N 1
ATOM 778 C CA . LEU A 1 99 ? 12.842 0.015 -20.300 1.00 69.69 99 LEU A CA 1
ATOM 779 C C . LEU A 1 99 ? 12.704 -0.402 -21.775 1.00 69.69 99 LEU A C 1
ATOM 781 O O . LEU A 1 99 ? 12.709 -1.589 -22.082 1.00 69.69 99 LEU A O 1
ATOM 785 N N . MET A 1 100 ? 12.621 0.568 -22.690 1.00 71.06 100 MET A N 1
ATOM 786 C CA . MET A 1 100 ? 12.580 0.304 -24.133 1.00 71.06 100 MET A CA 1
ATOM 787 C C . MET A 1 100 ? 13.891 -0.314 -24.650 1.00 71.06 100 MET A C 1
ATOM 789 O O . MET A 1 100 ? 13.868 -1.156 -25.549 1.00 71.06 100 MET A O 1
ATOM 793 N N . TYR A 1 101 ? 15.043 0.113 -24.123 1.00 68.94 101 TYR A N 1
ATOM 794 C CA . TYR A 1 101 ? 16.336 -0.463 -24.505 1.00 68.94 101 TYR A CA 1
ATOM 795 C C . TYR A 1 101 ? 16.522 -1.883 -23.971 1.00 68.94 101 TYR A C 1
ATOM 797 O O . TYR A 1 101 ? 16.965 -2.739 -24.735 1.00 68.94 101 TYR A O 1
ATOM 805 N N . ASP A 1 102 ? 16.151 -2.130 -22.713 1.00 69.25 102 ASP A N 1
ATOM 806 C CA . ASP A 1 102 ? 16.212 -3.458 -22.096 1.00 69.25 102 ASP A CA 1
ATOM 807 C C . ASP A 1 102 ? 15.372 -4.462 -22.890 1.00 69.25 102 ASP A C 1
ATOM 809 O O . ASP A 1 102 ? 15.831 -5.558 -23.205 1.00 69.25 102 ASP A O 1
ATOM 813 N N . GLU A 1 103 ? 14.169 -4.072 -23.316 1.00 64.31 103 GLU A N 1
ATOM 814 C CA . GLU A 1 103 ? 13.322 -4.996 -24.058 1.00 64.31 103 GLU A CA 1
ATOM 815 C C . GLU A 1 103 ? 13.821 -5.284 -25.475 1.00 64.31 103 GLU A C 1
ATOM 817 O O . GLU A 1 103 ? 13.791 -6.432 -25.928 1.00 64.31 103 GLU A O 1
ATOM 822 N N . ARG A 1 104 ? 14.341 -4.268 -26.174 1.00 65.81 104 ARG A N 1
ATOM 823 C CA . ARG A 1 104 ? 14.985 -4.499 -27.471 1.00 65.81 104 ARG A CA 1
ATOM 824 C C . ARG A 1 104 ? 16.191 -5.419 -27.337 1.00 65.81 104 ARG A C 1
ATOM 826 O O . ARG A 1 104 ? 16.394 -6.257 -28.211 1.00 65.81 104 ARG A O 1
ATOM 833 N N . ALA A 1 105 ? 16.972 -5.293 -26.265 1.00 65.38 105 ALA A N 1
ATOM 834 C CA . ALA A 1 105 ? 18.079 -6.204 -25.994 1.00 65.38 105 ALA A CA 1
ATOM 835 C C . ALA A 1 105 ? 17.585 -7.655 -25.823 1.00 65.38 105 ALA A C 1
ATOM 837 O O . ALA A 1 105 ? 18.146 -8.562 -26.439 1.00 65.38 105 ALA A O 1
ATOM 838 N N . ASP A 1 106 ? 16.488 -7.867 -25.091 1.00 67.69 106 ASP A N 1
ATOM 839 C CA . ASP A 1 106 ? 15.858 -9.185 -24.933 1.00 67.69 106 ASP A CA 1
ATOM 840 C C . ASP A 1 106 ? 15.300 -9.759 -26.250 1.00 67.69 106 ASP A C 1
ATOM 842 O O . ASP A 1 106 ? 15.312 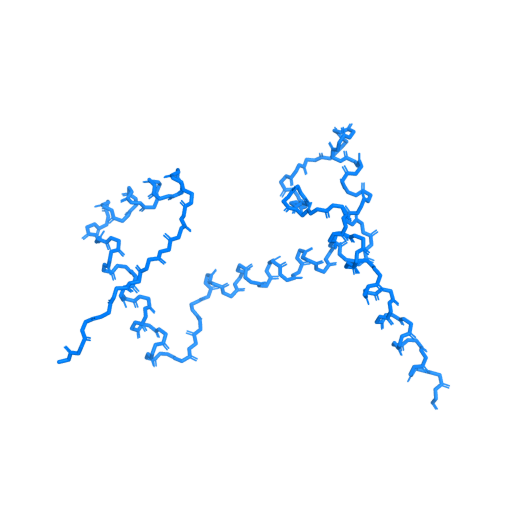-10.977 -26.449 1.00 67.69 106 ASP A O 1
ATOM 846 N N . GLU A 1 107 ? 14.775 -8.924 -27.153 1.00 66.06 107 GLU A N 1
ATOM 847 C CA . GLU A 1 107 ? 14.363 -9.349 -28.502 1.00 66.06 107 GLU A CA 1
ATOM 848 C C . GLU A 1 107 ? 15.560 -9.773 -29.360 1.00 66.06 107 GLU A C 1
ATOM 850 O O . GLU A 1 107 ? 15.506 -10.825 -29.997 1.00 66.06 107 GLU A O 1
ATOM 855 N N . TYR A 1 108 ? 16.662 -9.014 -29.339 1.00 64.94 108 TYR A N 1
ATOM 856 C CA . TYR A 1 108 ? 17.890 -9.380 -30.055 1.00 64.94 108 TYR A CA 1
ATOM 857 C C . TYR A 1 108 ? 18.443 -10.730 -29.587 1.00 64.94 108 TYR A C 1
ATOM 859 O O . TYR A 1 108 ? 18.800 -11.566 -30.416 1.00 64.94 108 TYR A O 1
ATOM 867 N N . ILE A 1 109 ? 18.462 -10.973 -28.273 1.00 72.25 109 ILE A N 1
ATOM 868 C CA . ILE A 1 109 ? 18.921 -12.245 -27.695 1.00 72.25 109 ILE A CA 1
ATOM 869 C C . ILE A 1 109 ? 17.997 -13.400 -28.111 1.00 72.25 109 ILE A C 1
ATOM 871 O O . ILE A 1 109 ? 18.478 -14.465 -28.499 1.00 72.25 109 ILE A O 1
ATOM 875 N N . ARG A 1 110 ? 16.672 -13.192 -28.091 1.00 68.38 110 ARG A N 1
ATOM 876 C CA . ARG A 1 110 ? 15.688 -14.195 -28.540 1.00 68.38 110 ARG A CA 1
ATOM 877 C C . ARG A 1 110 ? 15.818 -14.537 -30.024 1.00 68.38 110 ARG A C 1
ATOM 879 O O . ARG A 1 110 ? 15.632 -15.696 -30.381 1.00 68.38 110 ARG A O 1
ATOM 886 N N . HIS A 1 111 ? 16.134 -13.560 -30.871 1.00 65.88 111 HIS A N 1
ATOM 887 C CA . HIS A 1 111 ? 16.314 -13.785 -32.304 1.00 65.88 111 HIS A CA 1
ATOM 888 C C . HIS A 1 111 ? 17.660 -14.438 -32.651 1.00 65.88 111 HIS A C 1
ATOM 890 O O . HIS A 1 111 ? 17.693 -15.248 -33.569 1.00 65.88 111 HIS A O 1
ATOM 896 N N . GLN A 1 112 ? 18.741 -14.173 -31.906 1.00 60.62 112 GLN A N 1
ATOM 897 C CA . GLN A 1 112 ? 20.031 -14.841 -32.137 1.00 60.62 112 GLN A CA 1
ATOM 898 C C . GLN A 1 112 ? 20.076 -16.293 -31.637 1.00 60.62 112 GLN A C 1
ATOM 900 O O . GLN A 1 112 ? 20.740 -17.117 -32.252 1.00 60.62 112 GLN A O 1
ATOM 905 N N . GLY A 1 113 ? 19.342 -16.639 -30.575 1.00 56.31 113 GLY A N 1
ATOM 906 C CA . GLY A 1 113 ? 19.236 -18.027 -30.095 1.00 56.31 113 GLY A CA 1
ATOM 907 C C . GLY A 1 113 ? 18.276 -18.922 -30.892 1.00 56.31 113 GLY A C 1
ATOM 908 O O . GLY A 1 113 ? 18.122 -20.089 -30.548 1.00 56.31 113 GLY A O 1
ATOM 909 N N . ALA A 1 114 ? 17.593 -18.383 -31.909 1.00 53.69 114 ALA A N 1
ATOM 910 C CA . ALA A 1 114 ? 16.666 -19.119 -32.774 1.00 53.69 114 ALA A CA 1
ATOM 911 C C . ALA A 1 114 ? 17.275 -19.497 -34.142 1.00 53.69 114 ALA A C 1
ATOM 913 O O . ALA A 1 114 ? 16.606 -20.163 -34.931 1.00 53.69 114 ALA A O 1
ATOM 914 N N . GLU A 1 115 ? 18.511 -19.065 -34.424 1.00 51.84 115 GLU A N 1
ATOM 915 C CA . GLU A 1 115 ? 19.248 -19.359 -35.666 1.00 51.84 115 GLU A CA 1
ATOM 916 C C . GLU A 1 115 ? 20.370 -20.414 -35.498 1.00 51.84 115 GLU A C 1
ATOM 918 O O . GLU A 1 115 ? 21.109 -20.660 -36.453 1.00 51.84 115 GLU A O 1
ATOM 923 N N . GLU A 1 116 ? 20.477 -21.075 -34.336 1.00 44.53 116 GLU A N 1
ATOM 924 C CA . GLU A 1 116 ? 21.339 -22.258 -34.102 1.00 44.53 116 GLU A CA 1
ATOM 925 C C . GLU A 1 116 ? 20.531 -23.566 -34.081 1.00 44.53 116 GLU A C 1
ATOM 927 O O . GLU A 1 116 ? 21.029 -24.571 -34.644 1.00 44.53 116 GLU A O 1
#

Solvent-accessible surface area (backbone atoms only — not comparable to full-atom values): 7008 Å² total; per-residue (Å²): 134,91,86,83,87,88,87,82,93,71,58,70,66,60,49,50,57,49,49,51,56,31,53,78,68,73,43,52,72,70,55,54,55,48,53,50,52,52,44,35,69,73,66,73,50,78,58,67,77,56,52,55,51,51,51,51,50,52,50,44,51,43,57,32,21,74,79,36,36,63,62,53,46,55,34,42,78,67,65,74,50,68,64,91,81,67,71,59,82,89,55,52,72,66,57,41,49,50,39,34,50,54,44,53,52,54,50,53,54,57,59,61,70,71,77,119

Foldseek 3Di:
DDDDDDDDDDDPVVVVVVCVVCVVVVHHPVRVVVVLVVCCVVVVDHDPVVVVVVCVVVVLLCVLQPPPVPVVVVCVVVVVDDCVPRVSVPPDPVSSVVSVVVVVVVVVVVVVVVVD

Organism: NCBI:txid2675322

Radius of gyration: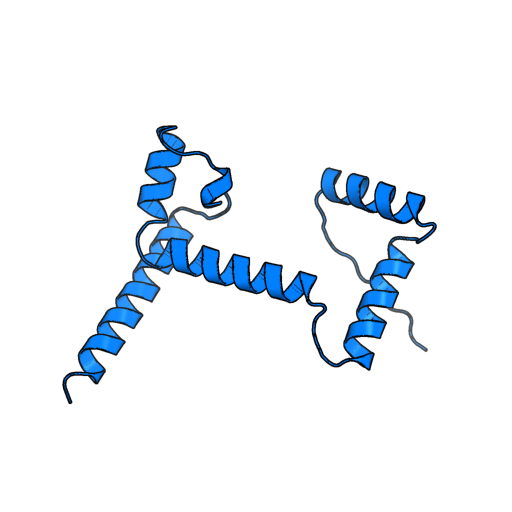 20.32 Å; Cα contacts (8 Å, |Δi|>4): 54; chains: 1; bounding box: 40×38×58 Å

Secondary structure (DSSP, 8-state):
-----------HHHHHHHHHHHHHTT--HHHHHHHHHHHHHHHSS--HHHHHHHHHHHHHHHHIIIIIHHHHHHHHHTTSS-GGGT--TTS-HHHHHHHHHHHHHHHHHHHHTT--